Protein AF-A0AA90NMR0-F1 (afdb_monomer_lite)

Secondary structure (DSSP, 8-state):
-EEE-TT--EEEEEEEEEEEETTEEEEEEEETTTTT-EEEEEE-SSEEEEEEEETTEEEEEEEETTEEEEEEPPPGGGS-SS--PPPPP---

Radius of gyration: 14.94 Å; chains: 1; bounding box: 40×32×35 Å

Sequence (92 aa):
MVITMPNFSIHTVVIDNTYKNGASKISSGFLTDVDSSSIVITAGKDSVYAIITTPDGSYSFQTFAGKGFLYKVPTRSSLETSETDALIPNTL

pLDDT: mean 84.12, std 12.39, range [51.12, 96.56]

Foldseek 3Di:
DWDQAPVRDIWDWDWDDWDDDPQKIWTKTATPPAPRWIKIWIDHDFKIWMWTQGPVAIWIWIGGNRDTDIDGDDDPVVVDDDDPDDDDDPDD

Structure (mmCIF, N/CA/C/O backbone):
data_AF-A0AA90NMR0-F1
#
_entry.id   AF-A0AA90NMR0-F1
#
loop_
_atom_site.group_PDB
_atom_site.id
_atom_site.type_symbol
_atom_site.label_atom_id
_atom_site.label_alt_id
_atom_site.label_comp_id
_atom_site.label_asym_id
_atom_site.label_entity_id
_atom_site.label_seq_id
_atom_site.pdbx_PDB_ins_code
_atom_site.Cartn_x
_atom_site.Cartn_y
_atom_site.Cartn_z
_atom_site.occupancy
_atom_site.B_iso_or_equiv
_atom_site.auth_seq_id
_atom_site.auth_comp_id
_atom_site.auth_asym_id
_atom_site.auth_atom_id
_atom_site.pdbx_PDB_model_num
ATOM 1 N N . MET A 1 1 ? -7.587 -8.099 0.580 1.00 76.44 1 MET A N 1
ATOM 2 C CA . MET A 1 1 ? -7.991 -6.691 0.328 1.00 76.44 1 MET A CA 1
ATOM 3 C C . MET A 1 1 ? -7.729 -6.387 -1.142 1.00 76.44 1 MET A C 1
ATOM 5 O O . MET A 1 1 ? -6.865 -7.045 -1.705 1.00 76.44 1 MET A O 1
ATOM 9 N N . VAL A 1 2 ? -8.454 -5.456 -1.763 1.00 75.38 2 VAL A N 1
ATOM 10 C CA . VAL A 1 2 ? -8.263 -5.092 -3.179 1.00 75.38 2 VAL A CA 1
ATOM 11 C C . VAL A 1 2 ? -7.881 -3.616 -3.279 1.00 75.38 2 VAL A C 1
ATOM 13 O O . VAL A 1 2 ? -8.490 -2.795 -2.594 1.00 75.38 2 VAL A O 1
ATOM 16 N N . ILE A 1 3 ? -6.880 -3.287 -4.101 1.00 70.50 3 ILE A N 1
ATOM 17 C CA . ILE A 1 3 ? -6.452 -1.904 -4.372 1.00 70.50 3 ILE A CA 1
ATOM 18 C C . ILE A 1 3 ? -6.497 -1.648 -5.872 1.00 70.50 3 ILE A C 1
ATOM 20 O O . ILE A 1 3 ? -5.978 -2.449 -6.645 1.00 70.50 3 ILE A O 1
ATOM 24 N N . THR A 1 4 ? -7.065 -0.508 -6.264 1.00 77.62 4 THR A N 1
ATOM 25 C CA . THR A 1 4 ? -7.007 -0.001 -7.638 1.00 77.62 4 THR A CA 1
ATOM 26 C C . THR A 1 4 ? -5.916 1.058 -7.743 1.00 77.62 4 THR A C 1
ATOM 28 O O . THR A 1 4 ? -6.024 2.107 -7.112 1.00 77.62 4 THR A O 1
ATOM 31 N N . MET A 1 5 ? -4.877 0.788 -8.530 1.00 77.56 5 MET A N 1
ATOM 32 C CA . MET A 1 5 ? -3.776 1.714 -8.806 1.00 77.56 5 MET A CA 1
ATOM 33 C C . MET A 1 5 ? -4.187 2.829 -9.784 1.00 77.56 5 MET A C 1
ATOM 35 O O . MET A 1 5 ? -5.184 2.679 -10.489 1.00 77.56 5 MET A O 1
ATOM 39 N N . PRO A 1 6 ? -3.434 3.947 -9.886 1.00 68.25 6 PRO A N 1
ATOM 40 C CA . PRO A 1 6 ? -3.781 5.066 -10.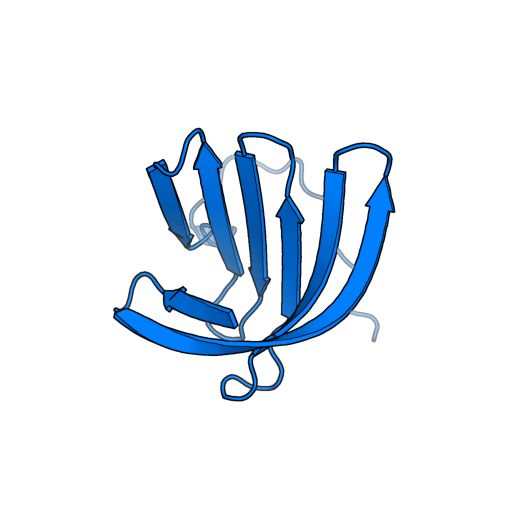774 1.00 68.25 6 PRO A CA 1
ATOM 41 C C . PRO A 1 6 ? -3.887 4.702 -12.265 1.00 68.25 6 PRO A C 1
ATOM 43 O O . PRO A 1 6 ? -4.537 5.410 -13.024 1.00 68.25 6 PRO A O 1
ATOM 46 N N . ASN A 1 7 ? -3.277 3.592 -12.689 1.00 71.00 7 ASN A N 1
ATOM 47 C CA . ASN A 1 7 ? -3.423 3.019 -14.032 1.00 71.00 7 ASN A CA 1
ATOM 48 C C . ASN A 1 7 ? -4.658 2.098 -14.168 1.00 71.00 7 ASN A C 1
ATOM 50 O O . ASN A 1 7 ? -4.738 1.326 -15.118 1.00 71.00 7 ASN A O 1
ATOM 54 N N . PHE A 1 8 ? -5.582 2.135 -13.205 1.00 63.41 8 PHE A N 1
ATOM 55 C CA . PHE A 1 8 ? -6.761 1.272 -13.088 1.00 63.41 8 PHE A CA 1
ATOM 56 C C . PHE A 1 8 ? -6.466 -0.228 -12.930 1.00 63.41 8 PHE A C 1
ATOM 58 O O . PHE A 1 8 ? -7.387 -1.041 -13.012 1.00 63.41 8 PHE A O 1
ATOM 65 N N . SER A 1 9 ? -5.217 -0.612 -12.647 1.00 76.75 9 SER A N 1
ATOM 66 C CA . SER A 1 9 ? -4.885 -2.003 -12.322 1.00 76.75 9 SER A CA 1
ATOM 67 C C . SER A 1 9 ? -5.414 -2.361 -10.940 1.00 76.75 9 SER A C 1
ATOM 69 O O . SER A 1 9 ? -5.277 -1.586 -9.992 1.00 76.75 9 SER A O 1
ATOM 71 N N . ILE A 1 10 ? -6.044 -3.527 -10.836 1.00 79.44 10 ILE A N 1
ATOM 72 C CA . ILE A 1 10 ? -6.630 -4.038 -9.600 1.00 79.44 10 ILE A CA 1
ATOM 73 C C . ILE A 1 10 ? -5.725 -5.146 -9.073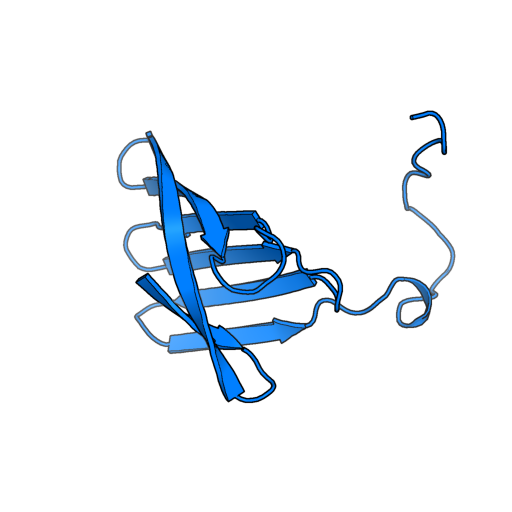 1.00 79.44 10 ILE A C 1
ATOM 75 O O . ILE A 1 10 ? -5.578 -6.167 -9.736 1.00 79.44 10 ILE A O 1
ATOM 79 N N . HIS A 1 11 ? -5.178 -4.962 -7.873 1.00 84.62 11 HIS A N 1
ATOM 80 C CA . HIS A 1 11 ? -4.275 -5.926 -7.246 1.00 84.62 11 HIS A CA 1
ATOM 81 C C . HIS A 1 11 ? -4.886 -6.549 -5.997 1.00 84.62 11 HIS A C 1
ATOM 83 O O . HIS A 1 11 ? -5.585 -5.886 -5.216 1.00 84.62 11 HIS A O 1
ATOM 89 N N . THR A 1 12 ? -4.582 -7.831 -5.789 1.00 88.00 12 THR A N 1
ATOM 90 C CA . THR A 1 12 ? -4.955 -8.547 -4.567 1.00 88.00 12 THR A CA 1
ATOM 91 C C . THR A 1 12 ? -3.833 -8.440 -3.550 1.00 88.00 12 THR A C 1
ATOM 93 O O . THR A 1 12 ? -2.691 -8.807 -3.813 1.00 88.00 12 THR A O 1
ATOM 96 N N . VAL A 1 13 ? -4.183 -7.957 -2.360 1.00 91.62 13 VAL A N 1
ATOM 97 C CA . VAL A 1 13 ? -3.258 -7.830 -1.235 1.00 91.62 13 VAL A CA 1
ATOM 98 C C . VAL A 1 13 ? -3.488 -8.952 -0.234 1.00 91.62 13 VAL A C 1
ATOM 100 O O . VAL A 1 13 ? -4.606 -9.108 0.287 1.00 91.62 13 VAL A O 1
ATOM 103 N N . VAL A 1 14 ? -2.401 -9.656 0.080 1.00 93.88 14 VAL A N 1
ATOM 104 C CA . VAL A 1 14 ? -2.278 -10.572 1.217 1.00 93.88 14 VAL A CA 1
ATOM 105 C C . VAL A 1 14 ? -1.624 -9.816 2.369 1.00 93.88 14 VAL A C 1
ATOM 107 O O . VAL A 1 14 ? -0.563 -9.223 2.201 1.00 93.88 14 VAL A O 1
ATOM 110 N N . ILE A 1 15 ? -2.277 -9.812 3.532 1.00 95.12 15 ILE A N 1
ATOM 111 C CA . ILE A 1 15 ? -1.732 -9.231 4.763 1.00 95.12 15 ILE A CA 1
ATOM 112 C C . ILE A 1 15 ? -1.014 -10.338 5.524 1.00 95.12 15 ILE A C 1
ATOM 114 O O . ILE A 1 15 ? -1.636 -11.341 5.864 1.00 95.12 15 ILE A O 1
ATOM 118 N N . ASP A 1 16 ? 0.273 -10.133 5.778 1.00 94.06 16 ASP A N 1
ATOM 119 C CA . ASP A 1 16 ? 1.138 -11.094 6.460 1.00 94.06 16 ASP A CA 1
ATOM 120 C C . ASP A 1 16 ? 1.207 -10.806 7.964 1.00 94.06 16 ASP A C 1
ATOM 122 O O . ASP A 1 16 ? 1.012 -11.688 8.797 1.00 94.06 16 ASP A O 1
ATOM 126 N N . ASN A 1 17 ? 1.386 -9.534 8.333 1.00 95.31 17 ASN A N 1
ATOM 127 C CA . ASN A 1 17 ? 1.502 -9.139 9.732 1.00 95.31 17 ASN A CA 1
ATOM 128 C C . ASN A 1 17 ? 0.595 -7.954 10.070 1.00 95.31 17 ASN A C 1
ATOM 130 O O . ASN A 1 17 ? 0.264 -7.116 9.228 1.00 95.31 17 ASN A O 1
ATOM 134 N N . THR A 1 18 ? 0.163 -7.881 11.327 1.00 96.50 18 THR A N 1
ATOM 135 C CA . THR A 1 18 ? -0.646 -6.778 11.849 1.00 96.50 18 THR A CA 1
ATOM 136 C C . THR A 1 18 ? -0.246 -6.453 13.281 1.00 96.50 18 THR A C 1
ATOM 138 O O . THR A 1 18 ? -0.443 -7.247 14.198 1.00 96.50 18 THR A O 1
ATOM 141 N N . TYR A 1 19 ? 0.231 -5.232 13.484 1.00 96.00 19 TYR A N 1
ATOM 142 C CA . TYR A 1 19 ? 0.507 -4.648 14.787 1.00 96.00 19 TYR A CA 1
ATOM 143 C C . TYR A 1 19 ? -0.621 -3.697 15.206 1.00 96.00 19 TYR A C 1
ATOM 145 O O . TYR A 1 19 ? -1.137 -2.920 14.401 1.00 96.00 19 TYR A O 1
ATOM 153 N N . LYS A 1 20 ? -1.014 -3.738 16.481 1.00 95.19 20 LYS A N 1
ATOM 154 C CA . LYS A 1 20 ? -2.026 -2.838 17.051 1.00 95.19 20 LYS A CA 1
ATOM 155 C C . LYS A 1 20 ? -1.362 -1.889 18.041 1.00 95.19 20 LYS A C 1
ATOM 157 O O . LYS A 1 20 ? -0.666 -2.341 18.943 1.00 95.19 20 LYS A O 1
ATOM 162 N N . ASN A 1 21 ? -1.643 -0.597 17.906 1.00 88.44 21 ASN A N 1
ATOM 163 C CA . ASN A 1 21 ? -1.220 0.441 18.839 1.00 88.44 21 ASN A CA 1
ATOM 164 C C . ASN A 1 21 ? -2.437 1.270 19.263 1.00 88.44 21 ASN A C 1
ATOM 166 O O . ASN A 1 21 ? -2.847 2.200 18.565 1.00 88.44 21 ASN A O 1
ATOM 170 N N . GLY A 1 22 ? -3.060 0.889 20.380 1.00 90.19 22 GLY A N 1
ATOM 171 C CA . GLY A 1 22 ? -4.306 1.500 20.840 1.00 90.19 22 GLY A CA 1
ATOM 172 C C . GLY A 1 22 ? -5.417 1.389 19.789 1.00 90.19 22 GLY A C 1
ATOM 173 O O . GLY A 1 22 ? -5.794 0.288 19.388 1.00 90.19 22 GLY A O 1
ATOM 174 N N . ALA A 1 23 ? -5.935 2.536 19.340 1.00 88.88 23 ALA A N 1
ATOM 175 C CA . ALA A 1 23 ? -6.961 2.612 18.296 1.00 88.88 23 ALA A CA 1
ATOM 176 C C . ALA A 1 23 ? -6.409 2.438 16.868 1.00 88.88 23 ALA A C 1
ATOM 178 O O . ALA A 1 23 ? -7.189 2.254 15.934 1.00 88.88 23 ALA A O 1
ATOM 179 N N . SER A 1 24 ? -5.087 2.487 16.696 1.00 93.38 24 SER A N 1
ATOM 180 C CA . SER A 1 24 ? -4.433 2.384 15.395 1.00 93.38 24 SER A CA 1
ATOM 181 C C . SER A 1 24 ? -3.988 0.953 15.094 1.00 93.38 24 SER A C 1
ATOM 183 O O . SER A 1 24 ? -3.633 0.179 15.987 1.00 93.38 24 SER A O 1
ATOM 185 N N . LYS A 1 25 ? -3.971 0.600 13.811 1.00 96.00 25 LYS A N 1
ATOM 186 C CA . LYS A 1 25 ? -3.489 -0.682 13.290 1.00 96.00 25 LYS A CA 1
ATOM 187 C C . LYS A 1 25 ? -2.472 -0.431 12.191 1.00 96.00 25 LYS A C 1
ATOM 189 O O . LYS A 1 25 ? -2.724 0.372 11.302 1.00 96.00 25 LYS A O 1
ATOM 194 N N . ILE A 1 26 ? -1.360 -1.147 12.234 1.00 96.38 26 ILE A N 1
ATOM 195 C CA . ILE A 1 26 ? -0.349 -1.158 11.181 1.00 96.38 26 ILE A CA 1
ATOM 196 C C . ILE A 1 26 ? -0.342 -2.564 10.599 1.00 96.38 26 ILE A C 1
ATOM 198 O O . ILE A 1 26 ? -0.176 -3.527 11.338 1.00 96.38 26 ILE A O 1
ATOM 202 N N . SER A 1 27 ? -0.576 -2.696 9.301 1.00 96.56 27 SER A N 1
ATOM 203 C CA . SER A 1 27 ? -0.570 -3.975 8.589 1.00 96.56 27 SER A CA 1
ATOM 204 C C . SER A 1 27 ? 0.511 -3.951 7.523 1.00 96.56 27 SER A C 1
ATOM 206 O O . SER A 1 27 ? 0.655 -2.947 6.831 1.00 96.56 27 SER A O 1
ATOM 208 N N . SER A 1 28 ? 1.247 -5.043 7.371 1.00 96.56 28 SER A N 1
ATOM 209 C CA . SER A 1 28 ? 2.202 -5.229 6.281 1.00 96.56 28 SER A CA 1
ATOM 210 C C . SER A 1 28 ? 1.827 -6.458 5.471 1.00 96.56 28 SER A C 1
ATOM 212 O O . SER A 1 28 ? 1.281 -7.429 5.999 1.00 96.56 28 SER A O 1
ATOM 214 N N . GLY A 1 29 ? 2.107 -6.412 4.180 1.00 95.31 29 GLY A N 1
ATOM 215 C CA . GLY A 1 29 ? 1.737 -7.473 3.266 1.00 95.31 29 GLY A CA 1
ATOM 216 C C . GLY A 1 29 ? 2.389 -7.312 1.908 1.00 95.31 29 GLY A C 1
ATOM 217 O O . GLY A 1 29 ? 3.321 -6.522 1.739 1.00 95.31 29 GLY A O 1
ATOM 218 N N . PHE A 1 30 ? 1.855 -8.046 0.941 1.00 94.50 30 PHE A N 1
ATOM 219 C CA . PHE A 1 30 ? 2.347 -8.044 -0.427 1.00 94.50 30 PHE A CA 1
ATOM 220 C C . PHE A 1 30 ? 1.214 -8.181 -1.449 1.00 94.50 30 PHE A C 1
ATOM 222 O O . PHE A 1 30 ? 0.127 -8.690 -1.148 1.00 94.50 30 PHE A O 1
ATOM 229 N N . LEU A 1 31 ? 1.475 -7.701 -2.664 1.00 91.62 31 LEU A N 1
ATOM 230 C CA . LEU A 1 31 ? 0.621 -7.885 -3.834 1.00 91.62 31 LEU A CA 1
ATOM 231 C C . LEU A 1 31 ? 0.958 -9.232 -4.478 1.00 91.62 31 LEU A C 1
ATOM 233 O O . LEU A 1 31 ? 2.116 -9.503 -4.787 1.00 91.62 31 LEU A O 1
ATOM 237 N N . THR A 1 32 ? -0.043 -10.082 -4.694 1.00 87.88 32 THR A N 1
ATOM 238 C CA . THR A 1 32 ? 0.175 -11.457 -5.186 1.00 87.88 32 THR A CA 1
ATOM 239 C C . THR A 1 32 ? 0.555 -11.537 -6.662 1.00 87.88 32 THR A C 1
ATOM 241 O O . THR A 1 32 ? 1.036 -12.565 -7.121 1.00 87.88 32 THR A O 1
ATOM 244 N N . ASP A 1 33 ? 0.286 -10.477 -7.413 1.00 85.12 33 ASP A N 1
ATOM 245 C CA . ASP A 1 33 ? 0.335 -10.418 -8.872 1.00 85.12 33 ASP A CA 1
ATOM 246 C C . ASP A 1 33 ? 1.410 -9.463 -9.411 1.00 85.12 33 ASP A C 1
ATOM 248 O O . ASP A 1 33 ? 1.567 -9.337 -10.623 1.00 85.12 33 ASP A O 1
ATOM 252 N N . VAL A 1 34 ? 2.179 -8.819 -8.527 1.00 82.00 34 VAL A N 1
ATOM 253 C CA . VAL A 1 34 ? 3.238 -7.869 -8.899 1.00 82.00 34 VAL A CA 1
ATOM 254 C C . VAL A 1 34 ? 4.511 -8.191 -8.126 1.00 82.00 34 VAL A C 1
ATOM 256 O O . VAL A 1 34 ? 4.853 -7.478 -7.194 1.00 82.00 34 VAL A O 1
ATOM 259 N N . ASP A 1 35 ? 5.192 -9.287 -8.460 1.00 85.25 35 ASP A N 1
ATOM 260 C CA . ASP A 1 35 ? 6.502 -9.655 -7.882 1.00 85.25 35 ASP A CA 1
ATOM 261 C C . ASP A 1 35 ? 6.579 -9.562 -6.340 1.00 85.25 35 ASP A C 1
ATOM 263 O O . ASP A 1 35 ? 7.549 -9.087 -5.759 1.00 85.25 35 ASP A O 1
ATOM 267 N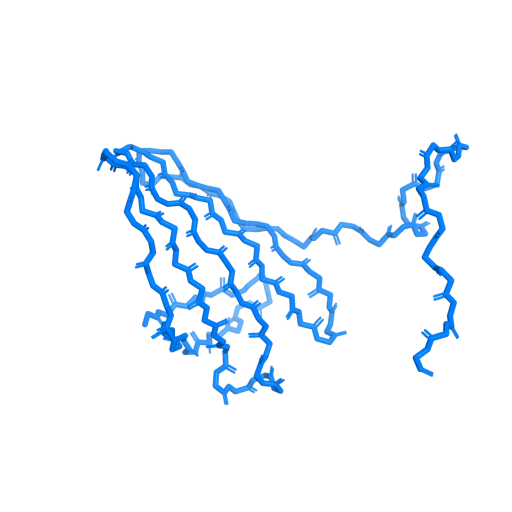 N . SER A 1 36 ? 5.497 -9.940 -5.649 1.00 82.38 36 SER A N 1
ATOM 268 C CA . SER A 1 36 ? 5.381 -9.798 -4.186 1.00 82.38 36 SER A CA 1
ATOM 269 C C . SER A 1 36 ? 5.668 -8.379 -3.664 1.00 82.38 36 SER A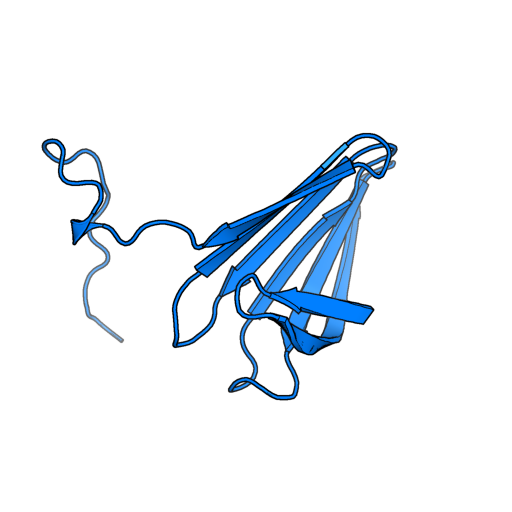 C 1
ATOM 271 O O . SER A 1 36 ? 6.158 -8.202 -2.547 1.00 82.38 36 SER A O 1
ATOM 273 N N . SER A 1 37 ? 5.335 -7.362 -4.464 1.00 91.75 37 SER A N 1
ATOM 274 C CA . SER A 1 37 ? 5.463 -5.937 -4.145 1.00 91.75 37 SER A CA 1
ATOM 275 C C . SER A 1 37 ? 4.915 -5.643 -2.761 1.00 91.75 37 SER A C 1
ATOM 277 O O . SER A 1 37 ? 3.808 -6.066 -2.424 1.00 91.75 37 SER A O 1
ATOM 279 N N . SER A 1 38 ? 5.678 -4.908 -1.959 1.00 94.12 38 SER A N 1
ATOM 280 C CA . SER A 1 38 ? 5.341 -4.701 -0.557 1.00 94.12 38 SER A CA 1
ATOM 281 C C . SER A 1 38 ? 4.284 -3.619 -0.377 1.00 94.12 38 SER A C 1
ATOM 283 O O . SER A 1 38 ? 4.202 -2.644 -1.129 1.00 94.12 38 SER A O 1
ATOM 285 N N . ILE A 1 39 ? 3.478 -3.783 0.666 1.00 95.06 39 ILE A N 1
ATOM 286 C CA . ILE A 1 39 ? 2.535 -2.773 1.124 1.00 95.06 39 ILE A CA 1
ATOM 287 C C . ILE A 1 39 ? 2.585 -2.651 2.643 1.00 95.06 39 ILE A C 1
ATOM 289 O O . ILE A 1 39 ? 2.612 -3.649 3.364 1.00 95.06 39 ILE A O 1
ATOM 293 N N . VAL A 1 40 ? 2.543 -1.411 3.126 1.00 96.38 40 VAL A N 1
ATOM 294 C CA . VAL A 1 40 ? 2.368 -1.079 4.543 1.00 96.38 40 VAL A CA 1
ATOM 295 C C . VAL A 1 40 ? 1.166 -0.157 4.677 1.00 96.38 40 VAL A C 1
ATOM 297 O O . VAL A 1 40 ? 1.087 0.852 3.985 1.00 96.38 40 VAL A O 1
ATOM 300 N N . ILE A 1 41 ? 0.235 -0.498 5.566 1.00 95.69 41 ILE A N 1
ATOM 301 C CA . ILE A 1 41 ? -1.023 0.214 5.805 1.00 95.69 41 ILE A CA 1
ATOM 302 C C . ILE A 1 41 ? -1.071 0.640 7.267 1.00 95.69 41 ILE A C 1
ATOM 304 O O . ILE A 1 41 ? -0.999 -0.207 8.151 1.00 95.69 41 ILE A O 1
ATOM 308 N N . THR A 1 42 ? -1.290 1.921 7.528 1.00 96.06 42 THR A N 1
ATOM 309 C CA . THR A 1 42 ? -1.562 2.462 8.861 1.00 96.06 42 THR A CA 1
ATOM 310 C C . THR A 1 42 ? -2.995 2.975 8.903 1.00 96.06 42 THR A C 1
ATOM 312 O O . THR A 1 42 ? -3.321 3.977 8.272 1.00 96.06 42 THR A O 1
ATOM 315 N N . ALA A 1 43 ? -3.858 2.298 9.653 1.00 95.12 43 ALA A N 1
ATOM 316 C CA . ALA A 1 43 ? -5.257 2.655 9.842 1.00 95.12 43 ALA A CA 1
ATOM 317 C C . ALA A 1 43 ? -5.483 3.214 11.252 1.00 95.12 43 ALA A C 1
ATOM 319 O O . ALA A 1 43 ? -5.245 2.522 12.240 1.00 95.12 43 ALA A O 1
ATOM 320 N N . GLY A 1 44 ? -5.944 4.459 11.338 1.00 92.94 44 GLY A N 1
ATOM 321 C CA . GLY A 1 44 ? -6.483 5.074 12.547 1.00 92.94 44 GLY A CA 1
ATOM 322 C C . GLY A 1 44 ? -8.010 4.979 12.599 1.00 92.94 44 GLY A C 1
ATOM 323 O O . GLY A 1 44 ? -8.627 4.188 11.887 1.00 92.94 44 GLY A O 1
ATOM 324 N N . LYS A 1 45 ? -8.631 5.810 13.444 1.00 90.62 45 LYS A N 1
ATOM 325 C CA . LYS A 1 45 ? -10.094 5.849 13.604 1.00 90.62 45 LYS A CA 1
ATOM 326 C C . LYS A 1 45 ? -10.810 6.337 12.340 1.00 90.62 45 LYS A C 1
ATOM 328 O O . LYS A 1 45 ? -11.736 5.683 11.878 1.00 90.62 45 LYS A O 1
ATOM 333 N N . ASP A 1 46 ? -10.358 7.467 11.801 1.00 92.50 46 ASP A N 1
ATOM 334 C CA . ASP A 1 46 ? -11.016 8.164 10.687 1.00 92.50 46 ASP A CA 1
ATOM 335 C C . ASP A 1 46 ? -10.099 8.319 9.466 1.00 92.50 46 ASP A C 1
ATOM 337 O O . ASP A 1 46 ? -10.488 8.929 8.470 1.00 92.50 46 ASP A O 1
ATOM 341 N N . SER A 1 47 ? -8.878 7.788 9.529 1.00 94.31 47 SER A N 1
ATOM 342 C CA . SER A 1 47 ? -7.893 7.898 8.458 1.00 94.31 47 SER A CA 1
ATOM 343 C C . SER A 1 47 ? -7.172 6.587 8.197 1.00 94.31 47 SER A C 1
ATOM 345 O O . SER A 1 47 ? -6.936 5.793 9.107 1.00 94.31 47 SER A O 1
ATOM 347 N N . VAL A 1 48 ? -6.810 6.363 6.937 1.00 94.69 48 VAL A N 1
ATOM 348 C CA . VAL A 1 48 ? -5.968 5.238 6.523 1.00 94.69 48 VAL A CA 1
ATOM 349 C C . VAL A 1 48 ? -4.909 5.756 5.568 1.00 94.69 48 VAL A C 1
ATOM 351 O O . VAL A 1 48 ? -5.233 6.436 4.596 1.00 94.69 48 VAL A O 1
ATOM 354 N N . TYR A 1 49 ? -3.660 5.398 5.833 1.00 94.81 49 TYR A N 1
ATOM 355 C CA . TYR A 1 49 ? -2.509 5.690 4.989 1.00 94.81 49 TYR A CA 1
ATOM 356 C C . TYR A 1 49 ? -1.900 4.382 4.515 1.00 94.81 49 TYR A C 1
ATOM 358 O O . TYR A 1 49 ? -1.879 3.414 5.275 1.00 94.81 49 TYR A O 1
ATOM 366 N N . ALA A 1 50 ? -1.385 4.337 3.293 1.00 94.31 50 ALA A N 1
ATOM 367 C CA . ALA A 1 50 ? -0.592 3.203 2.849 1.00 94.31 50 ALA A CA 1
ATOM 368 C C . ALA A 1 50 ? 0.521 3.627 1.895 1.00 94.31 50 ALA A C 1
ATOM 370 O O . ALA A 1 50 ? 0.353 4.562 1.116 1.00 94.31 50 ALA A O 1
ATOM 371 N N . ILE A 1 51 ? 1.636 2.903 1.947 1.00 95.19 51 ILE A N 1
ATOM 372 C CA . ILE A 1 51 ? 2.698 2.957 0.942 1.00 95.19 51 ILE A CA 1
ATOM 373 C C . ILE A 1 51 ? 2.746 1.602 0.252 1.00 95.19 51 ILE A C 1
ATOM 375 O O . ILE A 1 51 ? 2.713 0.567 0.919 1.00 95.19 51 ILE A O 1
ATOM 379 N N . ILE A 1 52 ? 2.817 1.623 -1.075 1.00 93.06 52 ILE A N 1
ATOM 380 C CA . ILE A 1 52 ? 2.921 0.435 -1.917 1.00 93.06 52 ILE A CA 1
ATOM 381 C C . ILE A 1 52 ? 4.176 0.586 -2.762 1.00 93.06 52 ILE A C 1
ATOM 383 O O . ILE A 1 52 ? 4.330 1.603 -3.434 1.00 93.06 52 ILE A O 1
ATOM 387 N N . THR A 1 53 ? 5.063 -0.399 -2.741 1.00 91.88 53 THR A N 1
ATOM 388 C CA . THR A 1 53 ? 6.331 -0.356 -3.474 1.00 91.88 53 THR A CA 1
ATOM 389 C C . THR A 1 53 ? 6.342 -1.455 -4.513 1.00 91.88 53 THR A C 1
ATOM 391 O O . THR A 1 53 ? 6.334 -2.631 -4.160 1.00 91.88 53 THR A O 1
ATOM 394 N N . THR A 1 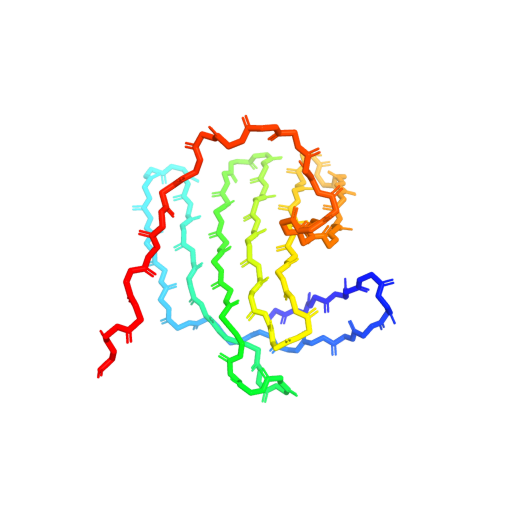54 ? 6.363 -1.054 -5.782 1.00 89.12 54 THR A N 1
ATOM 395 C CA . THR A 1 54 ? 6.358 -1.951 -6.941 1.00 89.12 54 THR A CA 1
ATOM 396 C C . THR A 1 54 ? 7.585 -1.710 -7.822 1.00 89.12 54 THR A C 1
ATOM 398 O O . THR A 1 54 ? 8.189 -0.637 -7.717 1.00 89.12 54 THR A O 1
ATOM 401 N N . PRO A 1 55 ? 7.932 -2.636 -8.736 1.00 87.19 55 PRO A N 1
ATOM 402 C CA . PRO A 1 55 ? 8.964 -2.397 -9.747 1.00 87.19 55 PRO A CA 1
ATOM 403 C C . PRO A 1 55 ? 8.715 -1.143 -10.600 1.00 87.19 55 PRO A C 1
ATOM 405 O O . PRO A 1 55 ? 9.659 -0.452 -10.975 1.00 87.19 55 PRO A O 1
ATOM 408 N N . ASP A 1 56 ? 7.448 -0.794 -10.841 1.00 83.94 56 ASP A N 1
ATOM 409 C CA . ASP A 1 56 ? 7.070 0.392 -11.619 1.00 83.94 56 ASP A CA 1
ATOM 410 C C . ASP A 1 56 ? 7.170 1.698 -10.812 1.00 83.94 56 ASP A C 1
ATOM 412 O O . ASP A 1 56 ? 7.004 2.793 -11.362 1.00 83.94 56 ASP A O 1
ATOM 416 N N . GLY A 1 57 ? 7.429 1.605 -9.508 1.00 86.12 57 GLY A N 1
ATOM 417 C CA . GLY A 1 57 ? 7.581 2.720 -8.584 1.00 86.12 57 GLY A CA 1
ATOM 418 C C . GLY A 1 57 ? 6.745 2.570 -7.315 1.00 86.12 57 GLY A C 1
ATOM 419 O O . GLY A 1 57 ? 6.014 1.596 -7.112 1.00 86.12 57 GLY A O 1
ATOM 420 N N . SER A 1 58 ? 6.853 3.575 -6.449 1.00 90.38 58 SER A N 1
ATOM 421 C CA . SER A 1 58 ? 6.107 3.630 -5.195 1.00 90.38 58 SER A CA 1
ATOM 422 C C . SER A 1 58 ? 4.840 4.465 -5.332 1.00 90.38 58 SER A C 1
ATOM 424 O O . SER A 1 58 ? 4.798 5.460 -6.056 1.00 90.38 58 SER A O 1
ATOM 426 N N . TYR A 1 59 ? 3.808 4.079 -4.597 1.00 91.38 59 TYR A N 1
ATOM 427 C CA . TYR A 1 59 ? 2.519 4.749 -4.548 1.00 91.38 59 TYR A CA 1
ATOM 428 C C . TYR A 1 59 ? 2.168 5.076 -3.103 1.00 91.38 59 TYR A C 1
ATOM 430 O O . TYR A 1 59 ? 2.426 4.282 -2.197 1.00 91.38 59 TYR A O 1
ATOM 438 N N . SER A 1 60 ? 1.564 6.242 -2.903 1.00 92.69 60 SER A N 1
ATOM 439 C CA . SER A 1 60 ? 1.087 6.706 -1.607 1.00 92.69 60 SER A CA 1
ATOM 440 C C . SER A 1 60 ? -0.425 6.854 -1.634 1.00 92.69 60 SER A C 1
ATOM 442 O O . SER A 1 60 ? -0.996 7.461 -2.544 1.00 92.69 60 SER A O 1
ATOM 444 N N . PHE A 1 61 ? -1.069 6.270 -0.633 1.00 92.44 61 PHE A N 1
ATOM 445 C CA . PHE A 1 61 ? -2.503 6.286 -0.407 1.00 92.44 61 PHE A CA 1
ATOM 446 C C . PHE A 1 61 ? -2.804 7.020 0.889 1.00 92.44 61 PHE A C 1
ATOM 448 O O . PHE A 1 61 ? -2.194 6.746 1.923 1.00 92.44 61 PHE A O 1
ATOM 455 N N . GLN A 1 62 ? -3.803 7.893 0.855 1.00 93.94 62 GLN A N 1
ATOM 456 C CA . GLN A 1 62 ? -4.317 8.545 2.050 1.00 93.94 62 GLN A CA 1
ATOM 457 C C . GLN A 1 62 ? -5.827 8.707 1.964 1.00 93.94 62 GLN A C 1
ATOM 459 O O . GLN A 1 62 ? -6.351 9.175 0.954 1.00 93.94 62 GLN A O 1
ATOM 464 N N . THR A 1 63 ? -6.522 8.371 3.045 1.00 94.50 63 THR A N 1
ATOM 465 C CA . THR A 1 63 ? -7.952 8.629 3.217 1.00 94.50 63 THR A CA 1
ATOM 466 C C . THR A 1 63 ? -8.232 9.289 4.551 1.00 94.50 63 THR A C 1
ATOM 468 O O . THR A 1 63 ? -7.581 8.998 5.551 1.00 94.50 63 THR A O 1
ATOM 471 N N . PHE A 1 64 ? -9.241 10.153 4.549 1.00 93.62 64 PHE A N 1
ATOM 472 C CA . PHE A 1 64 ? -9.825 10.802 5.710 1.00 93.62 64 PHE A CA 1
ATOM 473 C C . PHE A 1 64 ? -11.344 10.768 5.554 1.00 93.62 64 PHE A C 1
ATOM 475 O O . PHE A 1 64 ? -11.872 11.179 4.519 1.00 93.62 64 PHE A O 1
ATOM 482 N N . ALA A 1 65 ? -12.053 10.245 6.554 1.00 90.69 65 ALA A N 1
ATOM 483 C CA . ALA A 1 65 ? -13.508 10.092 6.536 1.00 90.69 65 ALA A CA 1
ATOM 484 C C . ALA A 1 65 ? -14.035 9.412 5.248 1.00 90.69 65 ALA A C 1
ATOM 486 O O . ALA A 1 65 ? -15.031 9.832 4.660 1.00 90.69 65 ALA A O 1
ATOM 487 N N . GLY A 1 66 ? -13.324 8.382 4.769 1.00 85.25 66 GLY A N 1
ATOM 488 C CA . GLY A 1 66 ? -13.694 7.604 3.579 1.00 85.25 66 GLY A CA 1
ATOM 489 C C . GLY A 1 66 ? -13.417 8.273 2.226 1.00 85.25 66 GLY A C 1
ATOM 490 O O . GLY A 1 66 ? -13.684 7.667 1.193 1.00 85.25 66 GLY A O 1
ATOM 491 N N . LYS A 1 67 ? -12.862 9.491 2.201 1.00 90.62 67 LYS A N 1
ATOM 492 C CA . LYS A 1 67 ? -12.434 10.180 0.973 1.00 90.62 67 LYS A CA 1
ATOM 493 C C . LYS A 1 67 ? -10.919 10.259 0.926 1.00 90.62 67 LYS A C 1
ATOM 495 O O . LYS A 1 67 ? -10.284 10.458 1.957 1.00 90.62 67 LYS A O 1
ATOM 500 N N . GLY A 1 68 ? -10.328 10.119 -0.251 1.00 89.44 68 GLY A N 1
ATOM 501 C CA . GLY A 1 68 ? -8.880 10.071 -0.345 1.00 89.44 68 GLY A CA 1
ATOM 502 C C . GLY A 1 68 ? -8.337 10.078 -1.754 1.00 89.44 68 GLY A C 1
ATOM 503 O O . GLY A 1 68 ? -9.080 10.181 -2.727 1.00 89.44 68 GLY A O 1
ATOM 504 N N . PHE A 1 69 ? -7.019 9.956 -1.820 1.00 89.81 69 PHE A N 1
ATOM 505 C CA . PHE A 1 69 ? -6.255 9.955 -3.054 1.00 89.81 69 PHE A CA 1
ATOM 506 C C . PHE A 1 69 ? -5.208 8.848 -2.996 1.00 89.81 69 PHE A C 1
ATOM 508 O O . PHE A 1 69 ? -4.637 8.565 -1.940 1.00 89.81 69 PHE A O 1
ATOM 515 N N . LEU A 1 70 ? -4.958 8.252 -4.153 1.00 89.25 70 LEU A N 1
ATOM 516 C CA . LEU A 1 70 ? -3.819 7.391 -4.420 1.00 89.25 70 LEU A CA 1
ATOM 517 C C . LEU A 1 70 ? -3.020 8.060 -5.531 1.00 89.25 70 LEU A C 1
ATOM 519 O O . LEU A 1 70 ? -3.581 8.395 -6.574 1.00 89.25 70 LEU A O 1
ATOM 523 N N . TYR A 1 71 ? -1.729 8.261 -5.317 1.00 87.75 71 TYR A N 1
ATOM 524 C CA . TYR A 1 71 ? -0.858 8.871 -6.312 1.00 87.75 71 TYR A CA 1
ATOM 525 C C . TYR A 1 71 ? 0.479 8.147 -6.374 1.00 87.75 71 TYR A C 1
ATOM 527 O O . TYR A 1 71 ? 0.924 7.526 -5.407 1.00 87.75 71 TYR A O 1
ATOM 535 N N . LYS A 1 72 ? 1.115 8.218 -7.543 1.00 89.00 72 LYS A N 1
ATOM 536 C CA . LYS A 1 72 ? 2.476 7.725 -7.731 1.00 89.00 72 LYS A CA 1
ATOM 537 C C . LYS A 1 72 ? 3.440 8.712 -7.081 1.00 89.00 72 LYS A C 1
ATOM 539 O O . LYS A 1 72 ? 3.352 9.910 -7.342 1.00 89.00 72 LYS A O 1
ATOM 544 N N . VAL A 1 73 ? 4.330 8.215 -6.231 1.00 88.56 73 VAL A N 1
ATOM 545 C CA . VAL A 1 73 ? 5.393 9.026 -5.642 1.00 88.56 73 VAL A CA 1
ATOM 546 C C . VAL A 1 73 ? 6.344 9.429 -6.777 1.00 88.56 73 VAL A C 1
ATOM 548 O O . VAL A 1 73 ? 6.798 8.552 -7.519 1.00 88.56 73 VAL A O 1
ATOM 551 N N . PRO A 1 74 ? 6.604 10.733 -6.967 1.00 83.25 74 PRO A N 1
ATOM 552 C CA . PRO A 1 74 ? 7.488 11.207 -8.023 1.00 83.25 74 PRO A CA 1
ATOM 553 C C . PRO A 1 74 ? 8.895 10.615 -7.879 1.00 83.25 74 PRO A C 1
ATOM 555 O O . PRO A 1 74 ? 9.404 10.440 -6.772 1.00 83.25 74 PRO A O 1
ATOM 558 N N . THR A 1 75 ? 9.532 10.296 -9.008 1.00 75.94 75 THR A N 1
ATOM 559 C CA . THR A 1 75 ? 10.929 9.847 -9.010 1.00 75.94 75 THR A CA 1
ATOM 560 C C . THR A 1 75 ? 11.831 10.988 -8.565 1.00 75.94 75 THR A C 1
ATOM 562 O O . THR A 1 75 ? 11.534 12.152 -8.830 1.00 75.94 75 THR A O 1
ATOM 565 N N . ARG A 1 76 ? 12.980 10.676 -7.958 1.00 69.88 76 ARG A N 1
ATOM 566 C CA . ARG A 1 76 ? 13.966 11.696 -7.559 1.00 69.88 76 ARG A CA 1
ATOM 567 C C . ARG A 1 76 ? 14.312 12.661 -8.697 1.00 69.88 76 ARG A C 1
ATOM 569 O O . ARG A 1 76 ? 14.306 13.865 -8.491 1.00 69.88 76 ARG A O 1
ATOM 576 N N . SER A 1 77 ? 14.526 12.136 -9.904 1.00 71.81 77 SER A N 1
ATOM 577 C CA . SER A 1 77 ? 14.811 12.931 -11.110 1.00 71.81 77 SER A CA 1
ATOM 578 C C . SER A 1 77 ? 13.720 13.946 -11.471 1.00 71.81 77 SER A C 1
ATOM 580 O O . SER A 1 77 ? 13.982 14.911 -12.176 1.00 71.81 77 SER A O 1
ATOM 582 N N . SER A 1 78 ? 12.488 13.742 -11.000 1.00 69.44 78 SER A N 1
ATOM 583 C CA . SER A 1 78 ? 11.375 14.680 -11.190 1.00 69.44 78 SER A CA 1
ATOM 584 C C . SER A 1 78 ? 11.237 15.707 -10.059 1.00 69.44 78 SER A C 1
ATOM 586 O O . SER A 1 78 ? 10.429 16.624 -10.166 1.00 69.44 78 SER A O 1
ATOM 588 N N . LEU A 1 79 ? 12.023 15.557 -8.989 1.00 68.69 79 LEU A N 1
ATOM 589 C CA . LEU A 1 79 ? 12.016 16.388 -7.785 1.00 68.69 79 LEU A CA 1
ATOM 590 C C . LEU A 1 79 ? 13.281 17.244 -7.642 1.00 68.69 79 LEU A C 1
ATOM 592 O O . LEU A 1 7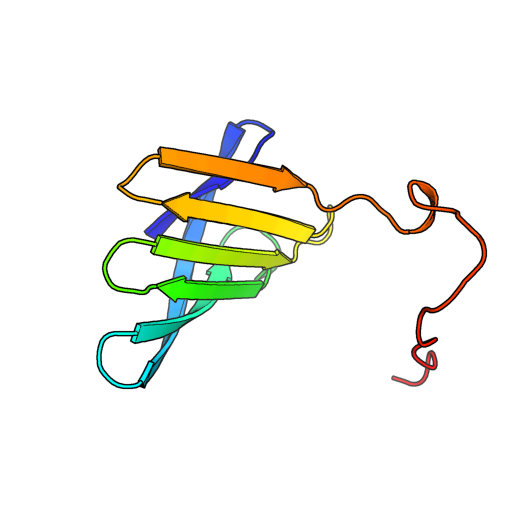9 ? 13.468 17.825 -6.579 1.00 68.69 79 LEU A O 1
ATOM 596 N N . GLU A 1 80 ? 14.158 17.302 -8.654 1.00 61.66 80 GLU A N 1
ATOM 597 C CA . GLU A 1 80 ? 15.475 17.948 -8.556 1.00 61.66 80 GLU A CA 1
ATOM 598 C C . GLU A 1 80 ? 15.393 19.432 -8.156 1.00 61.66 80 GLU A C 1
ATOM 600 O O . GLU A 1 80 ? 15.333 20.347 -8.975 1.00 61.66 80 GLU A O 1
ATOM 605 N N . THR A 1 81 ? 15.454 19.656 -6.847 1.00 59.47 81 THR A N 1
ATOM 606 C CA . THR A 1 81 ? 15.960 20.856 -6.194 1.00 59.47 81 THR A CA 1
ATOM 607 C C . THR A 1 81 ? 17.105 20.405 -5.296 1.00 59.47 81 THR A C 1
ATOM 609 O O . THR A 1 81 ? 16.973 19.401 -4.601 1.00 59.47 81 THR A O 1
ATOM 612 N N . SER A 1 82 ? 18.229 21.111 -5.356 1.00 55.06 82 SER A N 1
ATOM 613 C CA . SER A 1 82 ? 19.521 20.765 -4.759 1.00 55.06 82 SER A CA 1
ATOM 614 C C . SER A 1 82 ? 19.446 20.100 -3.368 1.00 55.06 82 SER A C 1
ATOM 616 O O . SER A 1 82 ? 19.147 20.736 -2.365 1.00 55.06 82 SER A O 1
ATOM 618 N N . GLU A 1 83 ? 19.727 18.801 -3.400 1.00 59.91 83 GLU A N 1
ATOM 619 C CA . GLU A 1 83 ? 19.982 17.751 -2.400 1.00 59.91 83 GLU A CA 1
ATOM 620 C C . GLU A 1 83 ? 19.987 18.060 -0.883 1.00 59.91 83 GLU A C 1
ATOM 622 O O . GLU A 1 83 ? 20.889 18.711 -0.357 1.00 59.91 83 GLU A O 1
ATOM 627 N N . THR A 1 84 ? 19.066 17.405 -0.157 1.00 61.44 84 THR A N 1
ATOM 628 C CA . THR A 1 84 ? 19.149 17.097 1.293 1.00 61.44 84 THR A CA 1
ATOM 629 C C . THR A 1 84 ? 19.019 15.595 1.606 1.00 61.44 84 THR A C 1
ATOM 631 O O . THR A 1 84 ? 18.885 15.216 2.769 1.00 61.44 84 THR A O 1
ATOM 634 N N . ASP A 1 85 ? 19.033 14.725 0.593 1.00 62.38 85 ASP A N 1
ATOM 635 C CA . ASP A 1 85 ? 18.709 13.303 0.759 1.00 62.38 85 ASP A CA 1
ATOM 636 C C . ASP A 1 85 ? 19.931 12.452 1.135 1.00 62.38 85 ASP A C 1
ATOM 638 O O . ASP A 1 85 ? 21.056 12.701 0.700 1.00 62.38 85 ASP A O 1
ATOM 642 N N . ALA A 1 86 ? 19.706 11.396 1.921 1.00 62.78 86 ALA A N 1
ATOM 643 C CA . ALA A 1 86 ? 20.740 10.420 2.249 1.00 62.78 86 ALA A CA 1
ATOM 644 C C . ALA A 1 86 ? 20.980 9.454 1.073 1.00 62.78 86 ALA A C 1
ATOM 646 O O . ALA A 1 86 ? 20.058 8.777 0.615 1.00 62.78 86 ALA A O 1
ATOM 647 N N . LEU A 1 87 ? 22.229 9.348 0.609 1.00 62.62 87 LEU A N 1
ATOM 648 C CA . LEU A 1 87 ? 22.643 8.315 -0.344 1.00 62.62 87 LEU A CA 1
ATOM 649 C C . LEU A 1 87 ? 22.697 6.953 0.362 1.00 62.62 87 LEU A C 1
ATOM 651 O O . LEU A 1 87 ? 23.358 6.815 1.391 1.00 62.62 87 LEU A O 1
ATOM 655 N N . ILE A 1 88 ? 22.040 5.939 -0.206 1.00 67.50 88 ILE A N 1
ATOM 656 C CA . ILE A 1 88 ? 22.166 4.553 0.260 1.00 67.50 88 ILE A CA 1
ATOM 657 C C . ILE A 1 88 ? 23.324 3.890 -0.506 1.00 67.50 88 ILE A C 1
ATOM 659 O O . ILE A 1 88 ? 23.275 3.847 -1.738 1.00 67.50 88 ILE A O 1
ATOM 663 N N . PRO A 1 89 ? 24.378 3.398 0.172 1.00 68.06 89 PRO A N 1
ATOM 664 C CA . PRO A 1 89 ? 25.495 2.724 -0.483 1.00 68.06 89 PRO A CA 1
ATOM 665 C C . PRO A 1 89 ? 25.038 1.460 -1.213 1.00 68.06 89 PRO A C 1
ATOM 667 O O . PRO A 1 89 ? 24.260 0.671 -0.682 1.00 68.06 89 PRO A O 1
ATOM 670 N N . ASN A 1 90 ? 25.564 1.245 -2.416 1.00 59.53 90 ASN A N 1
ATOM 671 C CA . ASN A 1 90 ? 25.194 0.123 -3.279 1.00 59.53 90 ASN A CA 1
ATOM 672 C C . ASN A 1 90 ? 25.939 -1.179 -2.911 1.00 59.53 90 ASN A C 1
ATOM 674 O O . ASN A 1 90 ? 26.518 -1.830 -3.776 1.00 59.53 90 ASN A O 1
ATOM 678 N N . THR A 1 91 ? 25.989 -1.525 -1.623 1.00 57.47 91 THR A N 1
ATOM 679 C CA . THR A 1 91 ? 26.575 -2.784 -1.137 1.00 57.47 91 THR A CA 1
ATOM 680 C C . THR A 1 91 ? 25.457 -3.698 -0.650 1.00 57.47 91 THR A C 1
ATOM 682 O O . THR A 1 91 ? 25.033 -3.590 0.502 1.00 57.47 91 THR A O 1
ATOM 685 N N . LEU A 1 92 ? 24.966 -4.547 -1.556 1.00 51.12 92 LEU A N 1
ATOM 686 C CA . LEU A 1 92 ? 24.239 -5.777 -1.228 1.00 51.12 92 LEU A CA 1
ATOM 687 C C . LEU A 1 92 ? 25.239 -6.922 -1.050 1.00 51.12 92 LEU A C 1
ATOM 689 O O . LEU A 1 92 ? 26.215 -6.958 -1.836 1.00 51.12 92 LEU A O 1
#